Protein AF-A0A353YB64-F1 (afdb_monomer_lite)

Foldseek 3Di:
DKDFDDPVDDDDDDPVVDPVLHDAGIWDWDADPNDTDTHGDDPPVVVVVQVVCVVVVNDPVNVVVVVVVVVVVVPPDPPDDPPPDDDDDDDDDDDDDDDDD

Sequence (101 aa):
MLAKITAKNQLTLPKSATQAVGATEYLDVQVRDGQIILTPVRIQRGDAVRAKLSELGLGEADVADAVRWARASAVAPIAAEPVKVYAAAKKKPAARKTARK

Structure (mmCIF, N/CA/C/O backbone):
data_AF-A0A353YB64-F1
#
_entry.id   AF-A0A353YB64-F1
#
loop_
_atom_site.group_PDB
_atom_site.id
_atom_site.type_symbol
_atom_site.label_atom_id
_atom_site.label_alt_id
_atom_site.label_comp_id
_atom_site.label_asym_id
_atom_site.label_entity_id
_atom_site.label_seq_id
_atom_site.pdbx_PDB_ins_code
_atom_site.Cartn_x
_atom_site.Cartn_y
_atom_site.Cartn_z
_atom_site.occupancy
_atom_site.B_iso_or_equiv
_atom_site.auth_seq_id
_atom_site.auth_comp_id
_atom_site.auth_asym_id
_atom_site.auth_atom_id
_atom_site.pdbx_PDB_model_num
ATOM 1 N N . MET A 1 1 ? -9.137 6.378 -0.371 1.00 89.38 1 MET A N 1
ATOM 2 C CA . MET A 1 1 ? -8.292 7.578 -0.174 1.00 89.38 1 MET A CA 1
ATOM 3 C C . MET A 1 1 ? -6.955 7.133 0.392 1.00 89.38 1 MET A C 1
ATOM 5 O O . MET A 1 1 ? -6.951 6.320 1.306 1.00 89.38 1 MET A O 1
ATOM 9 N N . LEU A 1 2 ? -5.831 7.661 -0.095 1.00 87.19 2 LEU A N 1
ATOM 10 C CA . LEU A 1 2 ? -4.518 7.286 0.437 1.00 87.19 2 LEU A CA 1
ATOM 11 C C . LEU A 1 2 ? -4.211 8.067 1.723 1.00 87.19 2 LEU A C 1
ATOM 13 O O . LEU A 1 2 ? -4.166 9.295 1.708 1.00 87.19 2 LEU A O 1
ATOM 17 N N . ALA A 1 3 ? -3.970 7.359 2.822 1.00 87.38 3 ALA A N 1
ATOM 18 C CA . ALA A 1 3 ? -3.671 7.936 4.125 1.00 87.38 3 ALA A CA 1
ATOM 19 C C . ALA A 1 3 ? -2.341 7.410 4.670 1.00 87.38 3 ALA A C 1
ATOM 21 O O . ALA A 1 3 ? -2.021 6.228 4.553 1.00 87.38 3 ALA A O 1
ATOM 22 N N . LYS A 1 4 ? -1.572 8.296 5.306 1.00 87.00 4 LYS A N 1
ATOM 23 C CA . LYS A 1 4 ? -0.369 7.926 6.053 1.00 87.00 4 LYS A CA 1
ATOM 24 C C . LYS A 1 4 ? -0.738 7.598 7.498 1.00 87.00 4 LYS A C 1
ATOM 26 O O . LYS A 1 4 ? -1.540 8.309 8.104 1.00 87.00 4 LYS A O 1
ATOM 31 N N . ILE A 1 5 ? -0.100 6.584 8.074 1.00 84.88 5 ILE A N 1
ATOM 32 C CA . ILE A 1 5 ? -0.211 6.315 9.512 1.00 84.88 5 ILE A CA 1
ATOM 33 C C . ILE A 1 5 ? 0.508 7.436 10.280 1.00 84.88 5 ILE A C 1
ATOM 35 O O . ILE A 1 5 ? 1.697 7.685 10.072 1.00 84.88 5 ILE A O 1
ATOM 39 N N . THR A 1 6 ? -0.211 8.153 11.150 1.00 85.94 6 THR A N 1
ATOM 40 C CA . THR A 1 6 ? 0.329 9.287 11.922 1.00 85.94 6 THR A CA 1
ATOM 41 C C . THR A 1 6 ? -0.181 9.287 13.362 1.00 85.94 6 THR A C 1
ATOM 43 O O . THR A 1 6 ? -1.226 8.717 13.661 1.00 85.94 6 THR A O 1
ATOM 46 N N . ALA A 1 7 ? 0.525 9.984 14.258 1.00 83.81 7 ALA A N 1
ATOM 47 C CA . ALA A 1 7 ? 0.148 10.094 15.669 1.00 83.81 7 ALA A CA 1
ATOM 48 C C . ALA A 1 7 ? -1.071 11.001 15.934 1.00 83.81 7 ALA A C 1
ATOM 50 O O . ALA A 1 7 ? -1.627 10.951 17.026 1.00 83.81 7 ALA A O 1
ATOM 51 N N . LYS A 1 8 ? -1.484 11.835 14.969 1.00 84.62 8 LYS A N 1
ATOM 52 C CA . LYS A 1 8 ? -2.624 12.756 15.133 1.00 84.62 8 LYS A CA 1
ATOM 53 C C . LYS A 1 8 ? -3.970 12.102 14.806 1.00 84.62 8 LYS A C 1
ATOM 55 O O . LYS A 1 8 ? -4.957 12.421 15.452 1.00 84.62 8 LYS A O 1
ATOM 60 N N . ASN A 1 9 ? -3.988 11.161 13.860 1.00 79.31 9 ASN A N 1
ATOM 61 C CA . ASN A 1 9 ? -5.189 10.438 13.432 1.00 79.31 9 ASN A CA 1
ATOM 62 C C . ASN A 1 9 ? -5.046 8.949 13.783 1.00 79.31 9 ASN A C 1
ATOM 64 O O . ASN A 1 9 ? -4.852 8.114 12.899 1.00 79.31 9 ASN A O 1
ATOM 68 N N . GLN A 1 10 ? -5.057 8.628 15.080 1.00 81.25 10 GLN A N 1
ATOM 69 C CA . GLN A 1 10 ? -4.846 7.260 15.562 1.00 81.25 10 GLN A CA 1
ATOM 70 C C . GLN A 1 10 ? -6.143 6.446 15.564 1.00 81.25 10 GLN A C 1
ATOM 72 O O . GLN A 1 10 ? -7.160 6.878 16.101 1.00 81.25 10 GLN A O 1
ATOM 77 N N . LEU A 1 11 ? -6.062 5.232 15.017 1.00 84.25 11 LEU A N 1
ATOM 78 C CA . LEU A 1 11 ? -7.049 4.172 15.186 1.00 84.25 11 LEU A CA 1
ATOM 79 C C . LEU A 1 11 ? -6.359 2.990 15.870 1.00 84.25 11 LEU A C 1
ATOM 81 O O . LEU A 1 11 ? -5.378 2.457 15.349 1.00 84.25 11 LEU A O 1
ATOM 85 N N . THR A 1 12 ? -6.861 2.577 17.031 1.00 88.00 12 THR A N 1
ATOM 86 C CA . THR A 1 12 ? -6.302 1.434 17.760 1.00 88.00 12 THR A CA 1
ATOM 87 C C . THR A 1 12 ? -6.830 0.132 17.168 1.00 88.00 12 THR A C 1
ATOM 89 O O . THR A 1 12 ? -8.038 -0.086 17.118 1.00 88.00 12 THR A O 1
ATOM 92 N N . LEU A 1 13 ? -5.923 -0.749 16.744 1.00 88.31 13 LEU A N 1
ATOM 93 C CA . LEU A 1 13 ? -6.242 -2.058 16.170 1.00 88.31 13 LEU A CA 1
ATOM 94 C C . LEU A 1 13 ? -5.562 -3.182 16.970 1.00 88.31 13 LEU A C 1
ATOM 96 O O . LEU A 1 13 ? -4.474 -2.966 17.515 1.00 88.31 13 LEU A O 1
ATOM 100 N N . PRO A 1 14 ? -6.142 -4.396 17.019 1.00 91.44 14 PRO A N 1
ATOM 101 C CA . PRO A 1 14 ? -5.482 -5.554 17.610 1.00 91.44 14 PRO A CA 1
ATOM 102 C C . PRO A 1 14 ? -4.133 -5.846 16.946 1.00 91.44 14 PRO A C 1
ATOM 104 O O . PRO A 1 14 ? -3.998 -5.786 15.722 1.00 91.44 14 PRO A O 1
ATOM 107 N N . LYS A 1 15 ? -3.140 -6.240 17.750 1.00 87.94 15 LYS A N 1
ATOM 108 C CA . LYS A 1 15 ? -1.788 -6.557 17.262 1.00 87.94 15 LYS A CA 1
ATOM 109 C C . LYS A 1 15 ? -1.779 -7.686 16.226 1.00 87.94 15 LYS A C 1
ATOM 111 O O . LYS A 1 15 ? -1.014 -7.639 15.272 1.00 87.94 15 LYS A O 1
ATOM 116 N N . SER A 1 16 ? -2.643 -8.683 16.394 1.00 90.88 16 SER A N 1
ATOM 117 C CA . SER A 1 16 ? -2.796 -9.785 15.439 1.00 90.88 16 SER A CA 1
ATOM 118 C C . SER A 1 16 ? -3.262 -9.296 14.066 1.00 90.88 16 SER A C 1
ATOM 120 O O . SER A 1 16 ? -2.730 -9.731 13.047 1.00 90.88 16 SER A O 1
ATOM 122 N N . ALA A 1 17 ? -4.206 -8.351 14.033 1.00 87.69 17 ALA A N 1
ATOM 123 C CA . ALA A 1 17 ? -4.728 -7.786 12.795 1.00 87.69 17 ALA A CA 1
ATOM 124 C C . ALA A 1 17 ? -3.655 -6.976 12.055 1.00 87.69 17 ALA A C 1
ATOM 126 O O . ALA A 1 17 ? -3.469 -7.163 10.856 1.00 87.69 17 ALA A O 1
ATOM 127 N N . THR A 1 18 ? -2.900 -6.133 12.768 1.00 84.69 18 THR A N 1
ATOM 128 C CA . THR A 1 18 ? -1.821 -5.331 12.165 1.00 84.69 18 THR A CA 1
ATOM 129 C C . THR A 1 18 ? -0.643 -6.183 11.691 1.00 84.69 18 THR A C 1
ATOM 131 O O . THR A 1 18 ? -0.028 -5.870 10.675 1.00 84.69 18 THR A O 1
ATOM 134 N N . GLN A 1 19 ? -0.347 -7.294 12.368 1.00 85.94 19 GLN A N 1
ATOM 135 C CA . GLN A 1 19 ? 0.670 -8.249 11.920 1.00 85.94 19 GLN A CA 1
ATOM 136 C C . GLN A 1 19 ? 0.251 -9.008 10.657 1.00 85.94 19 GLN A C 1
ATOM 138 O O . GLN A 1 19 ? 1.080 -9.186 9.768 1.00 85.94 19 GLN A O 1
ATOM 143 N N . ALA A 1 20 ? -1.016 -9.417 10.554 1.00 86.56 20 ALA A N 1
ATOM 144 C CA . ALA A 1 20 ? -1.525 -10.157 9.398 1.00 86.56 20 ALA A CA 1
ATOM 145 C C . ALA A 1 20 ? -1.465 -9.342 8.095 1.00 86.56 20 ALA A C 1
ATOM 147 O O . ALA A 1 20 ? -1.161 -9.886 7.037 1.00 86.56 20 ALA A O 1
ATOM 148 N N . VAL A 1 21 ? -1.715 -8.032 8.176 1.00 83.94 21 VAL A N 1
ATOM 149 C CA . VAL A 1 21 ? -1.662 -7.121 7.018 1.00 83.94 21 VAL A CA 1
ATOM 150 C C . VAL A 1 21 ? -0.242 -6.628 6.689 1.00 83.94 21 VAL A C 1
ATOM 152 O O . VAL A 1 21 ? -0.008 -6.084 5.610 1.00 83.94 21 VAL A O 1
ATOM 155 N N . GLY A 1 22 ? 0.723 -6.863 7.584 1.00 80.31 22 GLY A N 1
ATOM 156 C CA . GLY A 1 22 ? 2.124 -6.483 7.424 1.00 80.31 22 GLY A CA 1
ATOM 157 C C . GLY A 1 22 ? 2.422 -5.013 7.740 1.00 80.31 22 GLY A C 1
ATOM 158 O O . GLY A 1 22 ? 1.540 -4.158 7.803 1.00 80.31 22 GLY A O 1
ATOM 159 N N . ALA A 1 23 ? 3.707 -4.704 7.941 1.00 67.94 23 ALA A N 1
ATOM 160 C CA . ALA A 1 23 ? 4.151 -3.338 8.203 1.00 67.94 23 ALA A CA 1
ATOM 161 C C . ALA A 1 23 ? 3.986 -2.469 6.948 1.00 67.94 23 ALA A C 1
ATOM 163 O O . ALA A 1 23 ? 4.546 -2.767 5.890 1.00 67.94 23 ALA A O 1
ATOM 164 N N . THR A 1 24 ? 3.226 -1.384 7.067 1.00 78.31 24 THR A N 1
ATOM 165 C CA . THR A 1 24 ? 2.995 -0.445 5.972 1.00 78.31 24 THR A CA 1
ATOM 166 C C . THR A 1 24 ? 2.929 0.978 6.510 1.00 78.31 24 THR A C 1
ATOM 168 O O . THR A 1 24 ? 2.397 1.213 7.591 1.00 78.31 24 THR A O 1
ATOM 171 N N . GLU A 1 25 ? 3.468 1.935 5.758 1.00 84.19 25 GLU A N 1
ATOM 172 C CA . GLU A 1 25 ? 3.419 3.359 6.121 1.00 84.19 25 GLU A CA 1
ATOM 173 C C . GLU A 1 25 ? 2.149 4.051 5.593 1.00 84.19 25 GLU A C 1
ATOM 175 O O . GLU A 1 25 ? 1.738 5.085 6.128 1.00 84.19 25 GLU A O 1
ATOM 180 N N . TYR A 1 26 ? 1.527 3.473 4.555 1.00 87.38 26 TYR A N 1
ATOM 181 C CA . TYR A 1 26 ? 0.383 4.028 3.836 1.00 87.38 26 TYR A CA 1
ATOM 182 C C . TYR A 1 26 ? -0.749 3.009 3.670 1.00 87.38 26 TYR A C 1
ATOM 184 O O . TYR A 1 26 ? -0.528 1.858 3.301 1.00 87.38 26 TYR A O 1
ATOM 192 N N . LEU A 1 27 ? -1.978 3.461 3.893 1.00 89.75 27 LEU A N 1
ATOM 193 C CA . LEU A 1 27 ? -3.198 2.678 3.738 1.00 89.75 27 LEU A CA 1
ATOM 194 C C . LEU A 1 27 ? -4.100 3.351 2.704 1.00 89.75 27 LEU A C 1
ATOM 196 O O . LEU A 1 27 ? -4.272 4.569 2.741 1.00 89.75 27 LEU A O 1
ATOM 200 N N . ASP A 1 28 ? -4.716 2.577 1.814 1.00 90.31 28 ASP A N 1
ATOM 201 C CA . ASP A 1 28 ? -5.929 3.030 1.137 1.00 90.31 28 ASP A CA 1
ATOM 202 C C . ASP A 1 28 ? -7.116 2.815 2.077 1.00 90.31 28 ASP A C 1
ATOM 204 O O . ASP A 1 28 ? -7.392 1.697 2.517 1.00 90.31 28 ASP A O 1
ATOM 208 N N . VAL A 1 29 ? -7.784 3.913 2.407 1.00 91.25 29 VAL A N 1
ATOM 209 C CA . VAL A 1 29 ? -8.936 3.970 3.299 1.00 91.25 29 VAL A CA 1
ATOM 210 C C . VAL A 1 29 ? -10.189 4.137 2.455 1.00 91.25 29 VAL A C 1
ATOM 212 O O . VAL A 1 29 ? -10.350 5.141 1.753 1.00 91.25 29 VAL A O 1
ATOM 215 N N . GLN A 1 30 ? -11.089 3.167 2.528 1.00 93.81 30 GLN A N 1
ATOM 216 C CA . GLN A 1 30 ? -12.385 3.223 1.857 1.00 93.81 30 GLN A CA 1
ATOM 217 C C . GLN A 1 30 ? -13.504 3.109 2.883 1.00 93.81 30 GLN A C 1
ATOM 219 O O . GLN A 1 30 ? -13.372 2.382 3.863 1.00 93.81 30 GLN A O 1
ATOM 224 N N . VAL A 1 31 ? -14.607 3.816 2.640 1.00 94.69 31 VAL A N 1
ATOM 225 C CA . VAL A 1 31 ? -15.846 3.647 3.401 1.00 94.69 31 VAL A CA 1
ATOM 226 C C . VAL A 1 31 ? -16.849 2.965 2.485 1.00 94.69 31 VAL A C 1
ATOM 228 O O . VAL A 1 31 ? -17.157 3.496 1.419 1.00 94.69 31 VAL A O 1
ATOM 231 N N . ARG A 1 32 ? -17.321 1.780 2.871 1.00 95.19 32 ARG A N 1
ATOM 232 C CA . ARG A 1 32 ? -18.342 1.021 2.137 1.00 95.19 32 ARG A CA 1
ATOM 233 C C . ARG A 1 32 ? -19.352 0.478 3.129 1.00 95.19 32 ARG A C 1
ATOM 235 O O . ARG A 1 32 ? -18.953 -0.180 4.080 1.00 95.19 32 ARG A O 1
ATOM 242 N N . ASP A 1 33 ? -20.627 0.800 2.939 1.00 94.31 33 ASP A N 1
ATOM 243 C CA . ASP A 1 33 ? -21.729 0.272 3.759 1.00 94.31 33 ASP A CA 1
ATOM 244 C C . ASP A 1 33 ? -21.516 0.450 5.278 1.00 94.31 33 ASP A C 1
ATOM 246 O O . ASP A 1 33 ? -21.784 -0.439 6.082 1.00 94.31 33 ASP A O 1
ATOM 250 N N . GLY A 1 34 ? -20.961 1.599 5.681 1.00 93.62 34 GLY A N 1
ATOM 251 C CA . GLY A 1 34 ? -20.635 1.898 7.082 1.00 93.62 34 GLY A CA 1
ATOM 252 C C . GLY A 1 34 ? -19.365 1.219 7.615 1.00 93.62 34 GLY A C 1
ATOM 253 O O . GLY A 1 34 ? -19.012 1.417 8.775 1.00 93.62 34 GLY A O 1
ATOM 254 N N . GLN A 1 35 ? -18.649 0.459 6.787 1.00 93.56 35 GLN A N 1
ATOM 255 C CA . GLN A 1 35 ? -17.385 -0.188 7.132 1.00 93.56 35 GLN A CA 1
ATOM 256 C C . GLN A 1 35 ? -16.193 0.628 6.639 1.00 93.56 35 GLN A C 1
ATOM 258 O O . GLN A 1 35 ? -16.200 1.151 5.523 1.00 93.56 35 GLN A O 1
ATOM 263 N N . ILE A 1 36 ? -15.140 0.688 7.456 1.00 92.50 36 ILE A N 1
ATOM 264 C CA . ILE A 1 36 ? -13.842 1.241 7.064 1.00 92.50 36 ILE A CA 1
ATOM 265 C C . ILE A 1 36 ? -12.948 0.088 6.608 1.00 92.50 36 ILE A C 1
ATOM 267 O O . ILE A 1 36 ? -12.579 -0.774 7.404 1.00 92.50 36 ILE A O 1
ATOM 271 N N . ILE A 1 37 ? -12.571 0.096 5.333 1.00 92.88 37 ILE A N 1
ATOM 272 C CA . ILE A 1 37 ? -11.635 -0.863 4.746 1.00 92.88 37 ILE A CA 1
ATOM 273 C C . ILE A 1 37 ? -10.256 -0.212 4.709 1.00 92.88 37 ILE A C 1
ATOM 275 O O . ILE A 1 37 ? -10.084 0.851 4.110 1.00 92.88 37 ILE A O 1
ATOM 279 N N . LEU A 1 38 ? -9.281 -0.862 5.346 1.00 91.44 38 LEU A N 1
ATOM 280 C CA . LEU A 1 38 ? -7.886 -0.432 5.394 1.00 91.44 38 LEU A CA 1
ATOM 281 C C . LEU A 1 38 ? -7.041 -1.400 4.571 1.00 91.44 38 LEU A C 1
ATOM 283 O O . LEU A 1 38 ? -6.755 -2.511 5.012 1.00 91.44 38 LEU A O 1
ATOM 287 N N . THR A 1 39 ? -6.641 -0.975 3.377 1.00 90.75 39 THR A N 1
ATOM 288 C CA . THR A 1 39 ? -5.806 -1.791 2.490 1.00 90.75 39 THR A CA 1
ATOM 289 C C . THR A 1 39 ? -4.361 -1.305 2.556 1.00 90.75 39 THR A C 1
ATOM 291 O O . THR A 1 39 ? -4.114 -0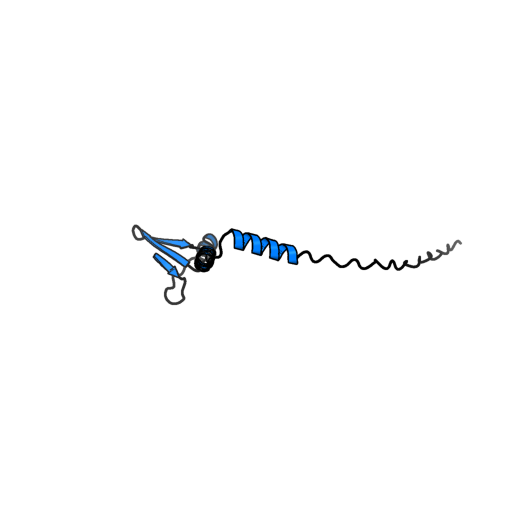.143 2.233 1.00 90.75 39 THR A O 1
ATOM 294 N N . PRO A 1 40 ? -3.386 -2.143 2.948 1.00 89.75 40 PRO A N 1
ATOM 295 C CA . PRO A 1 40 ? -1.975 -1.782 2.882 1.00 89.75 40 PRO A CA 1
ATOM 296 C C . PRO A 1 40 ? -1.532 -1.436 1.467 1.00 89.75 40 PRO A C 1
ATOM 298 O O . PRO A 1 40 ? -1.682 -2.241 0.549 1.00 89.75 40 PRO A O 1
ATOM 301 N N . VAL A 1 41 ? -0.936 -0.255 1.300 1.00 87.31 41 VAL A N 1
ATOM 302 C CA . VAL A 1 41 ? -0.380 0.189 0.022 1.00 87.31 41 VAL A CA 1
ATOM 303 C C . VAL A 1 41 ? 1.120 0.378 0.172 1.00 87.31 41 VAL A C 1
ATOM 305 O O . VAL A 1 41 ? 1.604 1.208 0.941 1.00 87.31 41 VAL A O 1
ATOM 308 N N . ARG A 1 42 ? 1.881 -0.373 -0.626 1.00 80.81 42 ARG A N 1
ATOM 309 C CA . ARG A 1 42 ? 3.315 -0.137 -0.781 1.00 80.81 42 ARG A CA 1
ATOM 310 C C . ARG A 1 42 ? 3.510 0.946 -1.828 1.00 80.81 42 ARG A C 1
ATOM 312 O O . ARG A 1 42 ? 3.281 0.705 -3.009 1.00 80.81 42 ARG A O 1
ATOM 319 N N . ILE A 1 43 ? 3.968 2.120 -1.405 1.00 72.75 43 ILE A N 1
ATOM 320 C CA . ILE A 1 43 ? 4.427 3.142 -2.346 1.00 72.75 43 ILE A CA 1
ATOM 321 C C . ILE A 1 43 ? 5.688 2.599 -3.020 1.00 72.75 43 ILE A C 1
ATOM 323 O O . ILE A 1 43 ? 6.762 2.557 -2.412 1.00 72.75 43 ILE A O 1
ATOM 327 N N . GLN A 1 44 ? 5.565 2.150 -4.268 1.00 71.44 44 GLN A N 1
ATOM 328 C CA . GLN A 1 44 ? 6.717 1.723 -5.049 1.00 71.44 44 GLN A CA 1
ATOM 329 C C . GLN A 1 44 ? 7.521 2.955 -5.465 1.00 71.44 44 GLN A C 1
ATOM 331 O O . GLN A 1 44 ? 7.310 3.544 -6.520 1.00 71.44 44 GLN A O 1
ATOM 336 N N . ARG A 1 45 ? 8.499 3.342 -4.635 1.00 69.75 45 ARG A N 1
ATOM 337 C CA . ARG A 1 45 ? 9.478 4.376 -5.012 1.00 69.75 45 ARG A CA 1
ATOM 338 C C . ARG A 1 45 ? 10.253 3.998 -6.279 1.00 69.75 45 ARG A C 1
ATOM 340 O O . ARG A 1 45 ? 10.774 4.885 -6.935 1.00 69.75 45 ARG A O 1
ATOM 347 N N . GLY A 1 46 ? 10.306 2.710 -6.631 1.00 74.94 46 GLY A N 1
ATOM 348 C CA . GLY A 1 46 ? 10.927 2.224 -7.862 1.00 74.94 46 GLY A CA 1
ATOM 349 C C . GLY A 1 46 ? 10.337 2.853 -9.123 1.00 74.94 46 GLY A C 1
ATOM 350 O O . GLY A 1 46 ? 11.103 3.246 -9.994 1.00 74.94 46 GLY A O 1
ATOM 351 N N . ASP A 1 47 ? 9.017 3.034 -9.193 1.00 72.12 47 ASP A N 1
ATOM 352 C CA . ASP A 1 47 ? 8.378 3.669 -10.352 1.00 72.12 47 ASP A CA 1
ATOM 353 C C . ASP A 1 47 ? 8.676 5.166 -10.402 1.00 72.12 47 ASP A C 1
ATOM 355 O O . ASP A 1 47 ? 8.977 5.696 -11.464 1.00 72.12 47 ASP A O 1
ATOM 359 N N . ALA A 1 48 ? 8.696 5.839 -9.248 1.00 78.62 48 ALA A N 1
ATOM 360 C CA . ALA A 1 48 ? 9.120 7.237 -9.168 1.00 78.62 48 ALA A CA 1
ATOM 361 C C . ALA A 1 48 ? 10.591 7.413 -9.588 1.00 78.62 48 ALA A C 1
ATOM 363 O O . ALA A 1 48 ? 10.933 8.375 -10.269 1.00 78.62 48 ALA A O 1
ATOM 364 N N . VAL A 1 49 ? 11.457 6.463 -9.224 1.00 81.75 49 VAL A N 1
ATOM 365 C CA . VAL A 1 49 ? 12.857 6.435 -9.663 1.00 81.75 49 VAL A CA 1
ATOM 366 C C . VAL A 1 49 ? 12.946 6.185 -11.167 1.00 81.75 49 VAL A C 1
ATOM 368 O O . VAL A 1 49 ? 13.648 6.926 -11.841 1.00 81.75 49 VAL A O 1
ATOM 371 N N . ARG A 1 50 ? 12.212 5.211 -11.723 1.00 83.25 50 ARG A N 1
ATOM 372 C CA . ARG A 1 50 ? 12.184 4.952 -13.176 1.00 83.25 50 ARG A CA 1
ATOM 373 C C . ARG A 1 50 ? 11.638 6.139 -13.963 1.00 83.25 50 ARG A C 1
ATOM 375 O O . ARG A 1 50 ? 12.223 6.505 -14.974 1.00 83.25 50 ARG A O 1
ATOM 382 N N . ALA A 1 51 ? 10.578 6.779 -13.476 1.00 83.56 51 ALA A N 1
ATOM 383 C CA . ALA A 1 51 ? 10.042 8.001 -14.062 1.00 83.56 51 ALA A CA 1
ATOM 384 C C . ALA A 1 51 ? 11.083 9.128 -14.033 1.00 83.56 51 ALA A C 1
ATOM 386 O O . ALA A 1 51 ? 11.270 9.811 -15.036 1.00 83.56 51 ALA A O 1
ATOM 387 N N . LYS A 1 52 ? 11.821 9.278 -12.922 1.00 84.00 52 LYS A N 1
ATOM 388 C CA . LYS A 1 52 ? 12.878 10.289 -12.823 1.00 84.00 52 LYS A CA 1
ATOM 389 C C . LYS A 1 52 ? 14.070 9.993 -13.732 1.00 84.00 52 LYS A C 1
ATOM 391 O O . LYS A 1 52 ? 14.608 10.915 -14.331 1.00 84.00 52 LYS A O 1
ATOM 396 N N . LEU A 1 53 ? 14.472 8.729 -13.854 1.00 87.94 53 LEU A N 1
ATOM 397 C CA . LEU A 1 53 ? 15.509 8.298 -14.794 1.00 87.94 53 LEU A CA 1
ATOM 398 C C . LEU A 1 53 ? 15.084 8.596 -16.236 1.00 87.94 53 LEU A C 1
ATOM 400 O O . LEU A 1 53 ? 15.848 9.210 -16.972 1.00 87.94 53 LEU A O 1
ATOM 404 N N . SER A 1 54 ? 13.835 8.289 -16.594 1.00 86.00 54 SER A N 1
ATOM 405 C CA . SER A 1 54 ? 13.287 8.606 -17.913 1.00 86.00 54 SER A CA 1
ATOM 406 C C . SER A 1 54 ? 13.244 10.112 -18.192 1.00 86.00 54 SER A C 1
ATOM 408 O O . SER A 1 54 ? 13.539 10.520 -19.311 1.00 86.00 54 SER A O 1
ATOM 410 N N . GLU A 1 55 ? 12.904 10.946 -17.203 1.00 89.69 55 GLU A N 1
ATOM 411 C CA . GLU A 1 55 ? 12.937 12.414 -17.327 1.00 89.69 55 GLU A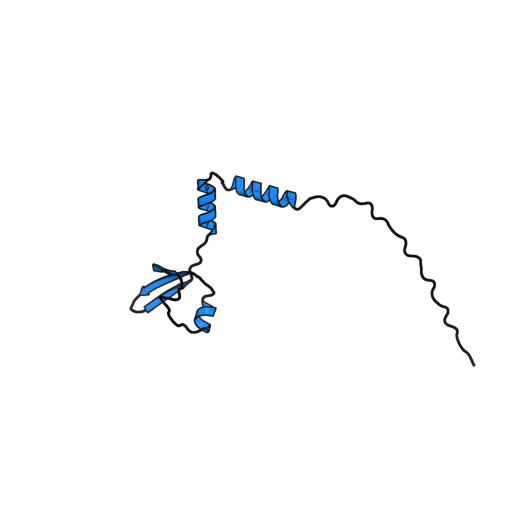 CA 1
ATOM 412 C C . GLU A 1 55 ? 14.362 12.935 -17.586 1.00 89.69 55 GLU A C 1
ATOM 414 O O . GLU A 1 55 ? 14.551 13.905 -18.312 1.00 89.69 55 GLU A O 1
ATOM 419 N N . LEU A 1 56 ? 15.372 12.264 -17.027 1.00 91.62 56 LEU A N 1
ATOM 420 C CA . LEU A 1 56 ? 16.790 12.557 -17.251 1.00 91.62 56 LEU A CA 1
ATOM 421 C C . LEU A 1 56 ? 17.337 11.943 -18.553 1.00 91.62 56 LEU A C 1
ATOM 423 O O . LEU A 1 56 ? 18.531 12.062 -18.820 1.00 91.62 56 LEU A O 1
ATOM 427 N N . GLY A 1 57 ? 16.489 11.288 -19.353 1.00 89.56 57 GLY A N 1
ATOM 428 C CA . GLY A 1 57 ? 16.886 10.613 -20.589 1.00 89.56 57 GLY A CA 1
ATOM 429 C C . GLY A 1 57 ? 17.635 9.294 -20.377 1.00 89.56 57 GLY A C 1
ATOM 430 O O . GLY A 1 57 ? 18.208 8.779 -21.328 1.00 89.56 57 GLY A O 1
ATOM 431 N N . LEU A 1 58 ? 17.629 8.751 -19.156 1.00 89.38 58 LEU A N 1
ATOM 432 C CA . LEU A 1 58 ? 18.247 7.472 -18.811 1.00 89.38 58 LEU A CA 1
ATOM 433 C C . LEU A 1 58 ? 17.214 6.353 -18.982 1.00 89.38 58 LEU A C 1
ATOM 435 O O . LEU A 1 58 ? 16.265 6.232 -18.201 1.00 89.38 58 LEU A O 1
ATOM 439 N N . GLY A 1 59 ? 17.392 5.557 -20.031 1.00 87.50 59 GLY A N 1
ATOM 440 C CA . GLY A 1 59 ? 16.509 4.461 -20.411 1.00 87.50 59 GLY A CA 1
ATOM 441 C C . GLY A 1 59 ? 16.986 3.094 -19.921 1.00 87.50 59 GLY A C 1
ATOM 442 O O . GLY A 1 59 ? 17.946 2.957 -19.163 1.00 87.50 59 GLY A O 1
ATOM 443 N N . GLU A 1 60 ? 16.313 2.035 -20.378 1.00 86.31 60 GLU A N 1
ATOM 444 C CA . GLU A 1 60 ? 16.658 0.660 -19.984 1.00 86.31 60 GLU A CA 1
ATOM 445 C C . GLU A 1 60 ? 18.068 0.240 -20.424 1.00 86.31 60 GLU A C 1
ATOM 447 O O . GLU A 1 60 ? 18.732 -0.512 -19.710 1.00 86.31 60 GLU A O 1
ATOM 452 N N . ALA A 1 61 ? 18.544 0.754 -21.563 1.00 88.88 61 ALA A N 1
ATOM 453 C CA . ALA A 1 61 ? 19.896 0.499 -22.053 1.00 88.88 61 ALA A CA 1
ATOM 454 C C . ALA A 1 61 ? 20.960 1.065 -21.096 1.00 88.88 61 ALA A C 1
ATOM 456 O O . ALA A 1 61 ? 21.882 0.345 -20.719 1.00 88.88 61 ALA A O 1
ATOM 457 N N . ASP A 1 62 ? 20.776 2.299 -20.615 1.00 89.56 62 ASP A N 1
ATOM 458 C CA . ASP A 1 62 ? 21.690 2.940 -19.662 1.00 89.56 62 ASP A CA 1
ATOM 459 C C . ASP A 1 62 ? 21.742 2.180 -18.332 1.00 89.56 62 ASP A C 1
ATOM 461 O O . ASP A 1 62 ? 22.805 2.005 -17.733 1.00 89.56 62 ASP A O 1
ATOM 465 N N . VAL A 1 63 ? 20.594 1.664 -17.882 1.00 87.38 63 VAL A N 1
ATOM 466 C CA . VAL A 1 63 ? 20.518 0.818 -16.684 1.00 87.38 63 VAL A CA 1
ATOM 467 C C . VAL A 1 63 ? 21.259 -0.503 -16.903 1.00 87.38 63 VAL A C 1
ATOM 469 O O . VAL A 1 63 ? 22.018 -0.932 -16.029 1.00 87.38 63 VAL A O 1
ATOM 472 N N . ALA A 1 64 ? 21.077 -1.152 -18.055 1.00 89.81 64 ALA A N 1
ATOM 473 C CA . ALA A 1 64 ? 21.772 -2.393 -18.387 1.00 89.81 64 ALA A CA 1
ATOM 474 C C . ALA A 1 64 ? 23.295 -2.194 -18.446 1.00 89.81 64 ALA A C 1
ATOM 476 O O . ALA A 1 64 ? 24.051 -3.011 -17.9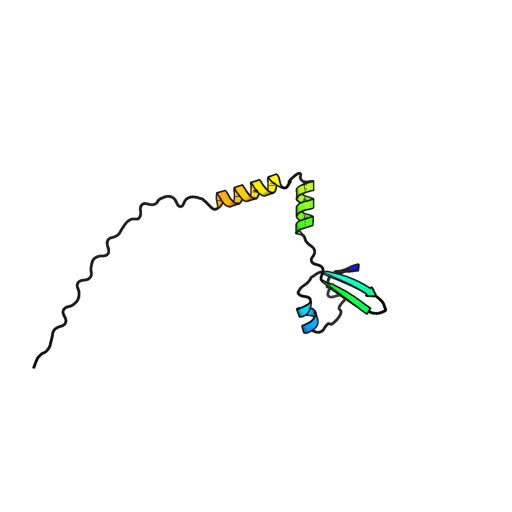09 1.00 89.81 64 ALA A O 1
ATOM 477 N N . ASP A 1 65 ? 23.746 -1.083 -19.024 1.00 90.94 65 ASP A N 1
ATOM 478 C CA . ASP A 1 65 ? 25.158 -0.726 -19.115 1.00 90.94 65 ASP A CA 1
ATOM 479 C C . ASP A 1 65 ? 25.759 -0.388 -17.751 1.00 90.94 65 ASP A C 1
ATOM 481 O O . ASP A 1 65 ? 26.840 -0.884 -17.420 1.00 90.94 65 ASP A O 1
ATOM 485 N N . ALA A 1 66 ? 25.033 0.342 -16.901 1.00 89.69 66 ALA A N 1
ATOM 486 C CA . ALA A 1 66 ? 25.445 0.602 -15.525 1.00 89.69 66 ALA A CA 1
ATOM 487 C C . ALA A 1 66 ? 25.583 -0.696 -14.709 1.00 89.69 66 ALA A C 1
ATOM 489 O O . ALA A 1 66 ? 26.556 -0.869 -13.972 1.00 89.69 66 ALA A O 1
ATOM 490 N N . VAL A 1 67 ? 24.650 -1.646 -14.863 1.00 90.50 67 VAL A N 1
ATOM 491 C CA . VAL A 1 67 ? 24.716 -2.958 -14.194 1.00 90.50 67 VAL A CA 1
ATOM 492 C C . VAL A 1 67 ? 25.896 -3.784 -14.707 1.00 90.50 67 VAL A C 1
ATOM 494 O O . VAL A 1 67 ? 26.606 -4.398 -13.904 1.00 90.50 67 VAL A O 1
ATOM 497 N N . ARG A 1 68 ? 26.134 -3.800 -16.025 1.00 93.50 68 ARG A N 1
ATOM 498 C CA . ARG A 1 68 ? 27.301 -4.463 -16.627 1.00 93.50 68 ARG A CA 1
ATOM 499 C C . ARG A 1 68 ? 28.606 -3.877 -16.094 1.00 93.50 68 ARG A C 1
ATOM 501 O O . ARG A 1 68 ? 29.482 -4.637 -15.687 1.00 93.50 68 ARG A O 1
ATOM 508 N N . TRP A 1 69 ? 28.713 -2.552 -16.047 1.00 92.31 69 TRP A N 1
ATOM 509 C CA . TRP A 1 69 ? 29.876 -1.847 -15.513 1.00 92.31 69 TRP A CA 1
ATOM 510 C C . TRP A 1 69 ? 30.113 -2.161 -14.029 1.00 92.31 69 TRP A C 1
ATOM 512 O O . TRP A 1 69 ? 31.216 -2.560 -13.651 1.00 92.31 69 TRP A O 1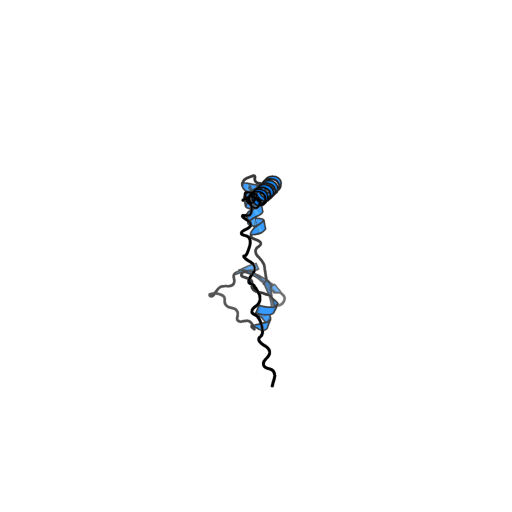
ATOM 522 N N . ALA A 1 70 ? 29.072 -2.081 -13.197 1.00 92.25 70 ALA A N 1
ATOM 523 C CA . ALA A 1 70 ? 29.169 -2.381 -11.769 1.00 92.25 70 ALA A CA 1
ATOM 524 C C . ALA A 1 70 ? 29.639 -3.823 -11.507 1.00 92.25 70 ALA A C 1
ATOM 526 O O . ALA A 1 70 ? 30.473 -4.063 -10.634 1.00 92.25 70 ALA A O 1
ATOM 527 N N . ARG A 1 71 ? 29.144 -4.791 -12.292 1.00 89.56 71 ARG A N 1
ATOM 528 C CA . ARG A 1 71 ? 29.553 -6.202 -12.188 1.00 89.56 71 ARG A CA 1
ATOM 529 C C . ARG A 1 71 ? 30.964 -6.461 -12.710 1.00 89.56 71 ARG A C 1
ATOM 531 O O . ARG A 1 71 ? 31.640 -7.323 -12.163 1.00 89.56 71 ARG A O 1
ATOM 538 N N . ALA A 1 72 ? 31.417 -5.723 -13.720 1.00 83.38 72 ALA A N 1
ATOM 539 C CA . ALA A 1 72 ? 32.792 -5.812 -14.206 1.00 83.38 72 ALA A CA 1
ATOM 540 C C . ALA A 1 72 ? 33.802 -5.305 -13.159 1.00 83.38 72 ALA A C 1
ATOM 542 O O . ALA A 1 72 ? 34.864 -5.896 -12.998 1.00 83.38 72 ALA A O 1
ATOM 543 N N . SER A 1 73 ? 33.445 -4.272 -12.389 1.00 64.12 73 SER A N 1
ATOM 544 C CA . SER A 1 73 ? 34.291 -3.730 -11.312 1.00 64.12 73 SER A CA 1
ATOM 545 C C . SER A 1 73 ? 34.423 -4.675 -10.103 1.00 64.12 73 SER A C 1
ATOM 547 O O . SER A 1 73 ? 35.444 -4.686 -9.421 1.00 64.12 73 SER A O 1
ATOM 549 N N . ALA A 1 74 ? 33.430 -5.544 -9.868 1.00 59.59 74 ALA A N 1
ATOM 550 C 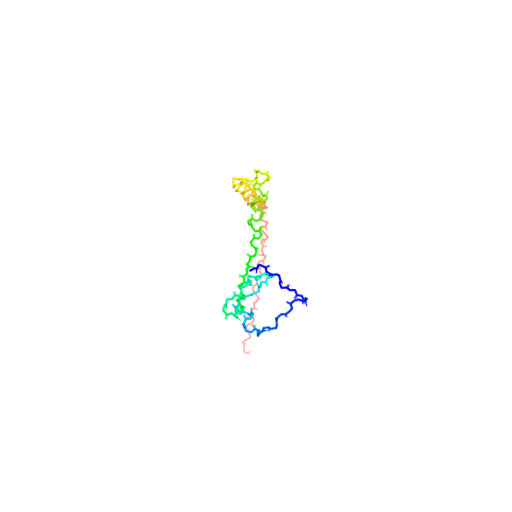CA . ALA A 1 74 ? 33.514 -6.598 -8.850 1.00 59.59 74 ALA A CA 1
ATOM 551 C C . ALA A 1 74 ? 34.480 -7.742 -9.228 1.00 59.59 74 ALA A C 1
ATOM 553 O O . ALA A 1 74 ? 34.799 -8.578 -8.384 1.00 59.59 74 ALA A O 1
ATOM 554 N N . VAL A 1 75 ? 34.963 -7.772 -10.476 1.00 55.12 75 VAL A N 1
ATOM 555 C CA . VAL A 1 75 ? 35.967 -8.720 -10.974 1.00 55.12 75 VAL A CA 1
ATOM 556 C C . VAL A 1 75 ? 37.264 -7.962 -11.268 1.00 55.12 75 VAL A C 1
ATOM 558 O O . VAL A 1 75 ? 37.762 -7.945 -12.390 1.00 55.12 75 VAL A O 1
ATOM 561 N N . ALA A 1 76 ? 37.851 -7.327 -10.252 1.00 52.38 76 ALA A N 1
ATOM 562 C CA . ALA A 1 76 ? 39.295 -7.137 -10.290 1.00 52.38 76 ALA A CA 1
ATOM 563 C C . ALA A 1 76 ? 39.931 -8.531 -10.119 1.00 52.38 76 ALA A C 1
ATOM 565 O O . ALA A 1 76 ? 39.627 -9.205 -9.128 1.00 52.38 76 ALA A O 1
ATOM 566 N N . PRO A 1 77 ? 40.769 -9.013 -11.055 1.00 49.81 77 PRO A N 1
ATOM 567 C CA . PRO A 1 77 ? 41.510 -10.240 -10.827 1.00 49.81 77 PRO A CA 1
ATOM 568 C C . PRO A 1 77 ? 42.388 -10.012 -9.598 1.00 49.81 77 PRO A C 1
ATOM 570 O O . PRO A 1 77 ? 43.198 -9.086 -9.569 1.00 49.81 77 PRO A O 1
ATOM 573 N N . ILE A 1 78 ? 42.206 -10.847 -8.574 1.00 53.00 78 ILE A N 1
ATOM 574 C CA . ILE A 1 78 ? 43.221 -11.105 -7.552 1.00 53.00 78 ILE A CA 1
ATOM 575 C C . ILE A 1 78 ? 44.548 -11.269 -8.294 1.00 53.00 78 ILE A C 1
ATOM 577 O O . ILE A 1 78 ? 44.735 -12.242 -9.025 1.00 53.00 78 ILE A O 1
ATOM 581 N N . ALA A 1 79 ? 45.409 -10.253 -8.200 1.00 51.03 79 ALA A N 1
ATOM 582 C CA . ALA A 1 79 ? 46.721 -10.260 -8.818 1.00 51.03 79 ALA A CA 1
ATOM 583 C C . ALA A 1 79 ? 47.413 -11.566 -8.419 1.00 51.03 79 ALA A C 1
ATOM 585 O O . ALA A 1 79 ? 47.398 -11.939 -7.246 1.00 51.03 79 ALA A O 1
ATOM 586 N N . ALA A 1 80 ? 47.941 -12.289 -9.405 1.00 60.28 80 ALA A N 1
ATOM 587 C CA . ALA A 1 80 ? 48.594 -13.572 -9.207 1.00 60.28 80 ALA A CA 1
ATOM 588 C C . ALA A 1 80 ? 49.870 -13.388 -8.370 1.00 60.28 80 ALA A C 1
ATOM 590 O O . ALA A 1 80 ? 50.969 -13.268 -8.905 1.00 60.28 80 ALA A O 1
ATOM 591 N N . GLU A 1 81 ? 49.732 -13.350 -7.046 1.00 53.53 81 GLU A N 1
ATOM 592 C CA . GLU A 1 81 ? 50.858 -13.575 -6.155 1.00 53.53 81 GLU A CA 1
ATOM 593 C C . GLU A 1 81 ? 51.288 -15.042 -6.297 1.00 53.53 81 GLU A C 1
ATOM 595 O O . GLU A 1 81 ? 50.458 -15.948 -6.148 1.00 53.53 81 GLU A O 1
ATOM 600 N N . PRO A 1 82 ? 52.571 -15.328 -6.585 1.00 55.34 82 PRO A N 1
ATOM 601 C CA . PRO A 1 82 ? 53.053 -16.695 -6.545 1.00 55.34 82 PRO A CA 1
ATOM 602 C C . PRO A 1 82 ? 52.982 -1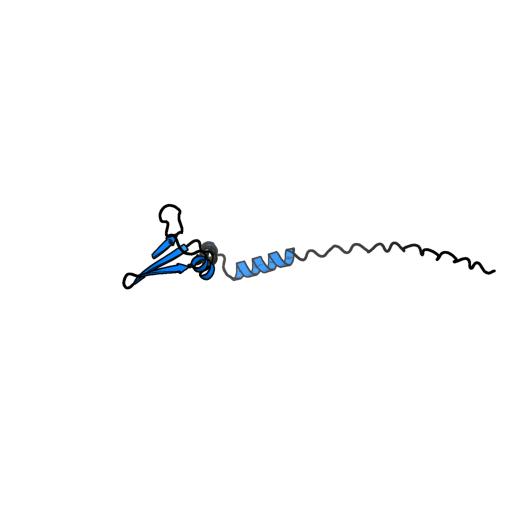7.182 -5.095 1.00 55.34 82 PRO A C 1
ATOM 604 O O . PRO A 1 82 ? 53.635 -16.635 -4.205 1.00 55.34 82 PRO A O 1
ATOM 607 N N . VAL A 1 83 ? 52.184 -18.224 -4.858 1.00 54.47 83 VAL A N 1
ATOM 608 C CA . VAL A 1 83 ? 52.056 -18.873 -3.549 1.00 54.47 83 VAL A CA 1
ATOM 609 C C . VAL A 1 83 ? 53.444 -19.323 -3.084 1.00 54.47 83 VAL A C 1
ATOM 611 O O . VAL A 1 83 ? 54.007 -20.287 -3.605 1.00 54.47 83 VAL A O 1
ATOM 614 N N . LYS A 1 84 ? 54.017 -18.636 -2.086 1.00 50.12 84 LYS A N 1
ATOM 615 C CA . LYS A 1 84 ? 55.222 -19.108 -1.394 1.00 50.12 84 LYS A CA 1
ATOM 616 C C . LYS A 1 84 ? 54.861 -20.344 -0.578 1.00 50.12 84 LYS A C 1
ATOM 618 O O . LYS A 1 84 ? 54.287 -20.246 0.505 1.00 50.12 84 LYS A O 1
ATOM 623 N N . VAL A 1 85 ? 55.219 -21.516 -1.094 1.00 48.16 85 VAL A N 1
ATOM 624 C CA . VAL A 1 85 ? 55.088 -22.780 -0.367 1.00 48.16 85 VAL A CA 1
ATOM 625 C C . VAL A 1 85 ? 56.203 -22.857 0.673 1.00 48.16 85 VAL A C 1
ATOM 627 O O . VAL A 1 85 ? 57.320 -23.284 0.388 1.00 48.16 85 VAL A O 1
ATOM 630 N N . TYR A 1 86 ? 55.910 -22.435 1.900 1.00 48.72 86 TYR A N 1
ATOM 631 C CA . TYR A 1 86 ? 56.767 -22.746 3.037 1.00 48.72 86 TYR A CA 1
ATOM 632 C C . TYR A 1 86 ? 56.551 -24.212 3.420 1.00 48.72 86 TYR A C 1
ATOM 634 O O . TYR A 1 86 ? 55.498 -24.592 3.933 1.00 48.72 86 TYR A O 1
ATOM 642 N N . ALA A 1 87 ? 57.547 -25.053 3.137 1.00 47.94 87 ALA A N 1
ATOM 643 C CA . ALA A 1 87 ? 57.532 -26.458 3.519 1.00 47.94 87 ALA A CA 1
ATOM 644 C C . ALA A 1 87 ? 57.504 -26.585 5.051 1.00 47.94 87 ALA A C 1
ATOM 646 O O . ALA A 1 87 ? 58.461 -26.230 5.739 1.00 47.94 87 ALA A O 1
ATOM 647 N N . ALA A 1 88 ? 56.403 -27.108 5.592 1.00 52.53 88 ALA A N 1
ATOM 648 C CA . ALA A 1 88 ? 56.304 -27.429 7.008 1.00 52.53 88 ALA A CA 1
ATOM 649 C C . ALA A 1 88 ? 57.294 -28.555 7.355 1.00 52.53 88 ALA A C 1
ATOM 651 O O . ALA A 1 88 ? 57.207 -29.672 6.837 1.00 52.53 88 ALA A O 1
ATOM 652 N N . ALA A 1 89 ? 58.247 -28.258 8.240 1.00 53.84 89 ALA A N 1
ATOM 653 C CA . ALA A 1 89 ? 59.195 -29.230 8.764 1.00 53.84 89 ALA A CA 1
ATOM 654 C C . ALA A 1 89 ? 58.456 -30.395 9.451 1.00 53.84 89 ALA A C 1
ATOM 656 O O . ALA A 1 89 ? 57.665 -30.200 10.377 1.00 53.84 89 ALA A O 1
ATOM 657 N N . LYS A 1 90 ? 58.728 -31.626 9.001 1.00 48.38 90 LYS A N 1
ATOM 658 C CA . LYS A 1 90 ? 58.181 -32.863 9.576 1.00 48.38 90 LYS A CA 1
ATOM 659 C C . LYS A 1 90 ? 58.610 -33.000 11.045 1.00 48.38 90 LYS A C 1
ATOM 661 O O . LYS A 1 90 ? 59.796 -33.170 11.327 1.00 48.38 90 LYS A O 1
ATOM 666 N N . LYS A 1 91 ? 57.659 -33.004 11.987 1.00 50.53 91 LYS A N 1
ATOM 667 C CA . LYS A 1 91 ? 57.915 -33.463 13.364 1.00 50.53 91 LYS A CA 1
ATOM 668 C C . LYS A 1 91 ? 58.154 -34.979 13.356 1.00 50.53 91 LYS A C 1
ATOM 670 O O . LYS A 1 91 ? 57.283 -35.740 12.942 1.00 50.53 91 LYS A O 1
ATOM 675 N N . LYS A 1 92 ? 59.332 -35.413 13.824 1.00 47.44 92 LYS A N 1
ATOM 676 C CA . LYS A 1 92 ? 59.633 -36.823 14.142 1.00 47.44 92 LYS A CA 1
ATOM 677 C C . LYS A 1 92 ? 58.693 -37.320 15.255 1.00 47.44 92 LYS A C 1
ATOM 679 O O . LYS A 1 92 ? 58.492 -36.580 16.219 1.00 47.44 92 LYS A O 1
ATOM 684 N N . PRO A 1 93 ? 58.157 -38.552 15.183 1.00 42.12 93 PRO A N 1
ATOM 685 C CA . PRO A 1 93 ? 57.377 -39.110 16.279 1.00 42.12 93 PRO A CA 1
ATOM 686 C C . PRO A 1 93 ? 58.297 -39.504 17.445 1.00 42.12 93 PRO A C 1
ATOM 688 O O . PRO A 1 93 ? 59.391 -40.035 17.246 1.00 42.12 93 PRO A O 1
ATOM 691 N N . ALA A 1 94 ? 57.847 -39.218 18.667 1.00 50.97 94 ALA A N 1
ATOM 692 C CA . ALA A 1 94 ? 58.537 -39.572 19.900 1.00 50.97 94 ALA A CA 1
ATOM 693 C C . ALA A 1 94 ? 58.456 -41.088 20.152 1.00 50.97 94 ALA A C 1
ATOM 695 O O . ALA A 1 94 ? 57.388 -41.694 20.058 1.00 50.97 94 ALA A O 1
ATOM 696 N N . ALA A 1 95 ? 59.596 -41.697 20.483 1.00 54.50 95 ALA A N 1
ATOM 697 C CA . ALA A 1 95 ? 59.705 -43.113 20.807 1.00 54.50 95 ALA A CA 1
ATOM 698 C C . ALA A 1 95 ? 58.971 -43.440 22.121 1.00 54.50 95 ALA A C 1
ATOM 700 O O . ALA A 1 95 ? 59.306 -42.917 23.185 1.00 54.50 95 ALA A O 1
ATOM 701 N N . ARG A 1 96 ? 57.990 -44.346 22.055 1.00 48.56 96 ARG A N 1
ATOM 702 C CA . ARG A 1 96 ? 57.323 -44.932 23.224 1.00 48.56 96 ARG A CA 1
ATOM 703 C C . ARG A 1 96 ? 58.237 -46.010 23.813 1.00 48.56 96 ARG A C 1
ATOM 705 O O . ARG A 1 96 ? 58.371 -47.084 23.235 1.00 48.56 96 ARG A O 1
ATOM 712 N N . LYS A 1 97 ? 58.883 -45.726 24.949 1.00 51.66 97 LYS A N 1
ATOM 713 C CA . LYS A 1 97 ? 59.624 -46.738 25.717 1.00 51.66 97 LYS A CA 1
ATOM 714 C C . LYS A 1 97 ? 58.632 -47.723 26.339 1.00 51.66 97 LYS A C 1
ATOM 716 O O . LYS A 1 97 ? 57.801 -47.349 27.160 1.00 51.66 97 LYS A O 1
ATOM 721 N N . THR A 1 98 ? 58.725 -48.979 25.927 1.00 47.53 98 THR A N 1
ATOM 722 C CA . THR A 1 98 ? 58.105 -50.133 26.579 1.00 47.53 98 THR A CA 1
ATOM 723 C C . THR A 1 98 ? 58.852 -50.439 27.876 1.00 47.53 98 THR A C 1
ATOM 725 O O . THR A 1 98 ? 60.029 -50.790 27.828 1.00 47.53 98 THR A O 1
ATOM 728 N N . ALA A 1 99 ? 58.179 -50.326 29.021 1.00 41.94 99 ALA A N 1
ATOM 729 C CA . ALA A 1 99 ? 58.629 -50.944 30.265 1.00 41.94 99 ALA A CA 1
ATOM 730 C C . ALA A 1 99 ? 58.132 -52.396 30.280 1.00 41.94 99 ALA A C 1
ATOM 732 O O . ALA A 1 99 ? 56.933 -52.644 30.133 1.00 41.94 99 ALA A O 1
ATOM 733 N N . ARG A 1 100 ? 59.053 -53.353 30.411 1.00 42.34 100 ARG A N 1
ATOM 734 C CA . ARG A 1 100 ? 58.751 -54.772 30.604 1.00 42.34 100 ARG A CA 1
ATOM 735 C C . ARG A 1 100 ? 59.523 -55.261 31.829 1.00 42.34 100 ARG A C 1
ATOM 737 O O . ARG A 1 100 ? 60.745 -55.211 31.798 1.00 42.34 100 ARG A O 1
ATOM 744 N N . LYS A 1 101 ? 58.745 -55.808 32.768 1.00 41.31 101 LYS A N 1
ATOM 745 C CA . LYS A 1 101 ? 59.085 -56.676 33.905 1.00 41.31 101 LYS A CA 1
ATOM 746 C C . LYS A 1 101 ? 59.820 -56.058 35.091 1.00 41.31 101 LYS A C 1
ATOM 748 O O . LYS A 1 101 ? 60.927 -55.524 34.901 1.00 41.31 101 LYS A O 1
#

pLDDT: mean 76.29, std 17.11, range [41.31, 95.19]

Secondary structure (DSSP, 8-state):
-EEE--SSS-----HHHHHHH---SEEEEEEETTEEEEEEE---HHHHHHHHHHHTT--HHHHHHHHHHHHHHT-------------PPPPPPPP-PPP--

Radius of gyration: 32.75 Å; chains: 1; bounding box: 81×69×56 Å